Protein AF-A0A7W0P4G9-F1 (afdb_monomer)

Sequence (68 aa):
MPTYPNVAIADWEAFVPEDALQEDGIHPDDGFERLESELVLPLLAEWRATLTNGGATSCGREVVREAA

Foldseek 3Di:
DDDDPPDDDLPCVVQDDQVQADPVSPHGDPPNNCSVVVSVVVVVVVVVCCVPPNDDPDDPDDPPDPDD

Secondary structure (DSSP, 8-state):
-PPPTT-----HHHHS-GGGB-TTSSSBPTT-TTHHHHHHHHHHHHHHHIIIIIS-SS------PPP-

pLDDT: mean 83.25, std 15.8, range [43.66, 97.56]

Solvent-accessible surface area (backbone atoms only — not comparable to full-atom values): 4688 Å² total; per-residue (Å²): 130,92,83,61,99,89,67,84,83,78,59,57,81,83,65,56,57,76,89,45,31,36,98,84,70,73,49,60,25,94,94,36,79,52,55,66,54,67,59,45,49,60,59,54,49,51,52,52,46,26,77,73,78,69,49,82,91,64,79,95,64,85,80,81,70,82,82,131

Structure (mmCIF, N/CA/C/O backbone):
data_AF-A0A7W0P4G9-F1
#
_entry.id   AF-A0A7W0P4G9-F1
#
loop_
_atom_site.group_PDB
_atom_site.id
_atom_site.type_symbol
_atom_site.label_atom_id
_atom_site.label_alt_id
_atom_site.label_comp_id
_atom_site.label_asym_id
_atom_site.label_entity_id
_atom_site.label_seq_id
_atom_site.pdbx_PDB_ins_code
_atom_site.Cartn_x
_atom_site.Cartn_y
_atom_site.Cartn_z
_atom_site.occupancy
_atom_site.B_iso_or_equiv
_atom_site.auth_seq_id
_atom_site.auth_comp_id
_atom_site.auth_asym_id
_atom_site.auth_atom_id
_atom_site.pdbx_PDB_model_num
ATOM 1 N N . MET A 1 1 ? -12.018 -4.990 -17.435 1.00 60.03 1 MET A N 1
ATOM 2 C CA . MET A 1 1 ? -11.396 -3.670 -17.198 1.00 60.03 1 MET A CA 1
ATOM 3 C C . MET A 1 1 ? -10.173 -3.544 -18.088 1.00 60.03 1 MET A C 1
ATOM 5 O O . MET A 1 1 ? -9.529 -4.566 -18.306 1.00 60.03 1 MET A O 1
ATOM 9 N N . PRO A 1 2 ? -9.870 -2.359 -18.636 1.00 56.16 2 PRO A N 1
ATOM 10 C CA . PRO A 1 2 ? -8.604 -2.150 -19.328 1.00 56.16 2 PRO A CA 1
ATOM 11 C C . PRO A 1 2 ? -7.437 -2.420 -18.369 1.00 56.16 2 PRO A C 1
ATOM 13 O O . PRO A 1 2 ? -7.451 -1.970 -17.226 1.00 56.16 2 PRO A O 1
ATOM 16 N N . THR A 1 3 ? -6.448 -3.175 -18.836 1.00 66.38 3 THR A N 1
ATOM 17 C CA . THR A 1 3 ? -5.205 -3.467 -18.114 1.00 66.38 3 THR A CA 1
ATOM 18 C C . THR A 1 3 ? -4.093 -2.601 -18.686 1.00 66.38 3 THR A C 1
ATOM 20 O O . THR A 1 3 ? -3.790 -2.688 -19.878 1.00 66.38 3 THR A O 1
ATOM 23 N N . TYR A 1 4 ? -3.489 -1.767 -17.847 1.00 77.81 4 TYR A N 1
ATOM 24 C CA . TYR A 1 4 ? -2.359 -0.927 -18.226 1.00 77.81 4 TYR A CA 1
ATOM 25 C C . TYR A 1 4 ? -1.057 -1.599 -17.773 1.00 77.81 4 TYR A C 1
ATOM 27 O O . TYR A 1 4 ? -0.982 -2.045 -16.631 1.00 77.81 4 TYR A O 1
ATOM 35 N N . PRO A 1 5 ? -0.026 -1.676 -18.631 1.00 72.62 5 PRO A N 1
ATOM 36 C CA . PRO A 1 5 ? 1.158 -2.500 -18.374 1.00 72.62 5 PRO A CA 1
ATOM 37 C C . PRO A 1 5 ? 2.050 -2.002 -17.226 1.00 72.62 5 PRO A C 1
ATOM 39 O O . PRO A 1 5 ? 2.848 -2.775 -16.717 1.00 72.62 5 PRO A O 1
ATOM 42 N N . ASN A 1 6 ? 1.908 -0.741 -16.809 1.00 78.50 6 ASN A N 1
ATOM 43 C CA . ASN A 1 6 ? 2.726 -0.111 -15.765 1.00 78.50 6 ASN A CA 1
ATOM 44 C C . ASN A 1 6 ? 1.849 0.442 -14.633 1.00 78.50 6 ASN A C 1
ATOM 46 O O . ASN A 1 6 ? 2.046 1.566 -14.175 1.00 78.50 6 ASN A O 1
ATOM 50 N N . VAL A 1 7 ? 0.816 -0.305 -14.254 1.00 86.75 7 VAL A N 1
ATOM 51 C CA . VAL A 1 7 ? -0.102 0.073 -13.178 1.00 86.75 7 VAL A CA 1
ATOM 52 C C . VAL A 1 7 ? -0.130 -1.043 -12.147 1.00 86.75 7 VAL A C 1
ATOM 54 O O . VAL A 1 7 ? -0.265 -2.212 -12.494 1.00 86.75 7 VAL A O 1
ATOM 57 N N . ALA A 1 8 ? -0.031 -0.652 -10.882 1.00 89.81 8 ALA A N 1
ATOM 58 C CA . ALA A 1 8 ? -0.311 -1.493 -9.731 1.00 89.81 8 ALA A CA 1
ATOM 59 C C . ALA A 1 8 ? -1.444 -0.844 -8.930 1.00 89.81 8 ALA A C 1
ATOM 61 O O . ALA A 1 8 ? -1.587 0.381 -8.941 1.00 89.81 8 ALA A O 1
ATOM 62 N N . ILE A 1 9 ? -2.253 -1.664 -8.264 1.00 91.88 9 ILE A N 1
ATOM 63 C CA . ILE A 1 9 ? -3.348 -1.203 -7.410 1.00 91.88 9 ILE A CA 1
ATOM 64 C C . ILE A 1 9 ? -2.941 -1.466 -5.962 1.00 91.88 9 ILE A C 1
ATOM 66 O O . ILE A 1 9 ? -2.700 -2.610 -5.587 1.00 91.88 9 ILE A O 1
ATOM 70 N N . ALA A 1 10 ? -2.864 -0.398 -5.173 1.00 95.25 10 ALA A N 1
ATOM 71 C CA . ALA A 1 10 ? -2.840 -0.464 -3.719 1.00 95.25 10 ALA A CA 1
ATOM 72 C C . ALA A 1 10 ? -4.297 -0.459 -3.239 1.00 95.25 10 ALA A C 1
ATOM 74 O O . ALA A 1 10 ? -4.924 0.598 -3.172 1.00 95.25 10 ALA A O 1
ATOM 75 N N . ASP A 1 11 ? -4.859 -1.642 -3.005 1.00 95.56 11 ASP A N 1
ATOM 76 C CA . ASP A 1 11 ? -6.263 -1.789 -2.620 1.00 95.56 11 ASP A CA 1
ATOM 77 C C . ASP A 1 11 ? -6.426 -1.547 -1.114 1.00 95.56 11 ASP A C 1
ATOM 79 O O . ASP A 1 11 ? -6.239 -2.452 -0.303 1.00 95.56 11 ASP A O 1
ATOM 83 N N . TRP A 1 12 ? -6.704 -0.292 -0.749 1.00 95.00 12 TRP A N 1
ATOM 84 C CA . TRP A 1 12 ? -6.880 0.121 0.645 1.00 95.00 12 TRP A CA 1
ATOM 85 C C . TRP A 1 12 ? -8.052 -0.597 1.308 1.00 95.00 12 TRP A C 1
ATOM 87 O O . TRP A 1 12 ? -7.893 -1.119 2.404 1.00 95.00 12 TRP A O 1
ATOM 97 N N . GLU A 1 13 ? -9.196 -0.665 0.625 1.00 92.56 13 GLU A N 1
ATOM 98 C CA . GLU A 1 13 ? -10.431 -1.260 1.145 1.00 92.56 13 GLU A CA 1
ATOM 99 C C . GLU A 1 13 ? -10.254 -2.751 1.446 1.00 92.56 13 GLU A C 1
ATOM 101 O O . GLU A 1 13 ? -10.712 -3.232 2.477 1.00 92.56 13 GLU A O 1
ATOM 106 N N . ALA A 1 14 ? -9.536 -3.482 0.589 1.00 94.75 14 ALA A N 1
ATOM 107 C CA . ALA A 1 14 ? -9.236 -4.889 0.840 1.00 94.75 14 ALA A CA 1
ATOM 108 C C . ALA A 1 14 ? -8.143 -5.111 1.905 1.00 94.75 14 ALA A C 1
ATOM 110 O O . ALA A 1 14 ? -8.071 -6.195 2.487 1.00 94.75 14 ALA A O 1
ATOM 111 N N . PHE A 1 15 ? -7.255 -4.135 2.113 1.00 96.06 15 PHE A N 1
ATOM 112 C CA . PHE A 1 15 ? -6.100 -4.255 3.005 1.00 96.06 15 PHE A CA 1
ATOM 113 C C . PHE A 1 15 ? -6.411 -3.859 4.451 1.00 96.06 15 PHE A C 1
ATOM 115 O O . PHE A 1 15 ? -5.920 -4.509 5.374 1.00 96.06 15 PHE A O 1
ATOM 122 N N . VAL A 1 16 ? -7.181 -2.787 4.652 1.00 96.19 16 VAL A N 1
ATOM 123 C CA . VAL A 1 16 ? -7.399 -2.192 5.972 1.00 96.19 16 VAL A CA 1
ATOM 124 C C . VAL A 1 16 ? -8.479 -2.948 6.758 1.00 96.19 16 VAL A C 1
ATOM 126 O O . VAL A 1 16 ? -9.594 -3.118 6.266 1.00 96.19 16 VAL A O 1
ATOM 129 N N . PRO A 1 17 ? -8.196 -3.406 7.988 1.00 95.06 17 PRO A N 1
ATOM 130 C CA . PRO A 1 17 ? -9.236 -3.885 8.893 1.00 95.06 17 PRO A CA 1
ATOM 131 C C . PRO A 1 17 ? -10.149 -2.735 9.344 1.00 95.06 17 PRO A C 1
ATOM 133 O O . PRO A 1 17 ? -9.660 -1.652 9.658 1.00 95.06 17 PRO A O 1
ATOM 136 N N . GLU A 1 18 ? -11.463 -2.962 9.432 1.00 93.62 18 GLU A N 1
ATOM 137 C CA . GLU A 1 18 ? -12.410 -1.936 9.912 1.00 93.62 18 GLU A CA 1
ATOM 138 C C . GLU A 1 18 ? -12.100 -1.474 11.347 1.00 93.62 18 GLU A C 1
ATOM 140 O O . GLU A 1 18 ? -12.300 -0.309 11.674 1.00 93.62 18 GLU A O 1
ATOM 145 N N . ASP A 1 19 ? -11.573 -2.365 12.194 1.00 95.25 19 ASP A N 1
ATOM 146 C CA . ASP A 1 19 ? -11.182 -2.069 13.578 1.00 95.25 19 ASP A CA 1
ATOM 147 C C . ASP A 1 19 ? -9.837 -1.336 13.702 1.00 95.25 19 ASP A C 1
ATOM 149 O O . ASP A 1 19 ? -9.432 -0.988 14.808 1.00 95.25 19 ASP A O 1
ATOM 153 N N . ALA A 1 20 ? -9.159 -1.081 12.580 1.00 96.81 20 ALA A N 1
ATOM 154 C CA . ALA A 1 20 ? -7.949 -0.268 12.511 1.00 96.81 20 ALA A CA 1
ATOM 155 C C . ALA A 1 20 ? -8.222 1.183 12.067 1.00 96.81 20 ALA A C 1
ATOM 157 O O . ALA A 1 20 ? -7.279 1.946 11.834 1.00 96.81 20 ALA A O 1
ATOM 158 N N . LEU A 1 21 ? -9.496 1.558 11.913 1.00 96.81 21 LEU A N 1
ATOM 159 C CA . LEU A 1 21 ? -9.944 2.892 11.522 1.00 96.81 21 LEU A CA 1
ATOM 160 C C . LEU A 1 21 ? -10.647 3.601 12.686 1.00 96.81 21 LEU A C 1
ATOM 162 O O . LEU A 1 21 ? -11.275 2.978 13.539 1.00 96.81 21 LEU A O 1
ATOM 166 N N . GLN A 1 22 ? -10.577 4.929 12.683 1.00 96.25 22 GLN A N 1
ATOM 167 C CA . GLN A 1 22 ? -11.344 5.782 13.586 1.00 96.25 22 GLN A CA 1
ATOM 168 C C . GLN A 1 22 ? -12.850 5.664 13.303 1.00 96.25 22 GLN A C 1
ATOM 170 O O . GLN A 1 22 ? -13.276 5.109 12.291 1.00 96.25 22 GLN A O 1
ATOM 175 N N . GLU A 1 23 ? -13.677 6.253 14.173 1.00 95.94 23 GLU A N 1
ATOM 176 C CA . GLU A 1 23 ? -15.147 6.222 14.062 1.00 95.94 23 GLU A CA 1
ATOM 177 C C . GLU A 1 23 ? -15.676 6.736 12.706 1.00 95.94 23 GLU A C 1
ATOM 179 O O . GLU A 1 23 ? -16.771 6.367 12.283 1.00 95.94 23 GLU A O 1
ATOM 184 N N . ASP A 1 24 ? -14.902 7.562 11.997 1.00 94.88 24 ASP A N 1
ATOM 185 C CA . ASP A 1 24 ? -15.269 8.054 10.670 1.00 94.88 24 ASP A CA 1
ATOM 186 C C . ASP A 1 24 ? -15.062 7.045 9.528 1.00 94.88 24 ASP A C 1
ATOM 188 O O . ASP A 1 24 ? -15.528 7.293 8.415 1.00 94.88 24 ASP A O 1
ATOM 192 N N . GLY A 1 25 ? -14.394 5.918 9.792 1.00 92.62 25 GLY A N 1
ATOM 193 C CA . GLY A 1 25 ? -14.103 4.873 8.814 1.00 92.62 25 GLY A CA 1
ATOM 194 C C . GLY A 1 25 ? -13.111 5.288 7.722 1.00 92.62 25 GLY A C 1
ATOM 195 O O . GLY A 1 25 ? -13.050 4.637 6.680 1.00 92.62 25 GLY A O 1
ATOM 196 N N . ILE A 1 26 ? -12.368 6.382 7.911 1.00 91.88 26 ILE A N 1
ATOM 197 C CA . ILE A 1 26 ? -11.448 6.942 6.911 1.00 91.88 26 ILE A CA 1
ATOM 198 C C . ILE A 1 26 ? -10.026 6.997 7.460 1.00 91.88 26 ILE A C 1
ATOM 200 O O . ILE A 1 26 ? -9.089 6.566 6.786 1.00 91.88 26 ILE A O 1
ATOM 204 N N . HIS A 1 27 ? -9.849 7.552 8.658 1.00 95.25 27 HIS A N 1
ATOM 205 C CA . HIS A 1 27 ? -8.520 7.745 9.228 1.00 95.25 27 HIS A 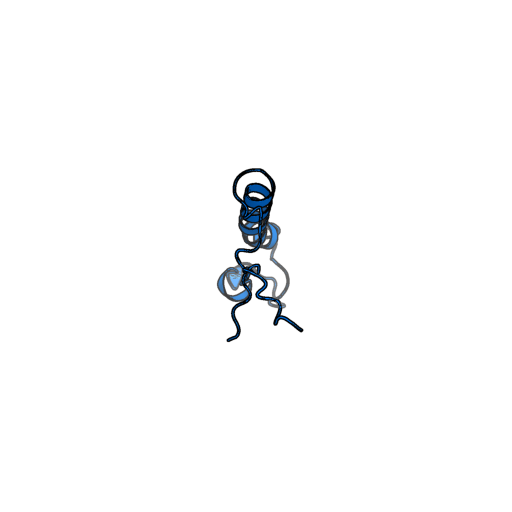CA 1
ATOM 206 C C . HIS A 1 27 ? -8.061 6.493 9.979 1.00 95.25 27 HIS A C 1
ATOM 208 O O . HIS A 1 27 ? -8.867 5.905 10.696 1.00 95.25 27 HIS A O 1
ATOM 214 N N . PRO A 1 28 ? -6.778 6.097 9.877 1.00 96.31 28 PRO A N 1
ATOM 215 C CA . PRO A 1 28 ? -6.220 5.074 10.753 1.00 96.31 28 PRO A CA 1
ATOM 216 C C . PRO A 1 28 ? -6.354 5.467 12.227 1.00 96.31 28 PRO A C 1
ATOM 218 O O . PRO A 1 28 ? -6.182 6.639 12.581 1.00 96.31 28 PRO A O 1
ATOM 221 N N . ASP A 1 29 ? -6.657 4.484 13.068 1.00 97.56 29 ASP A N 1
ATOM 222 C CA . ASP A 1 29 ? -6.704 4.653 14.520 1.00 97.56 29 ASP A CA 1
ATOM 223 C C . ASP A 1 29 ? -5.286 4.688 15.130 1.00 97.56 29 ASP A C 1
ATOM 225 O O . ASP A 1 29 ? -4.286 4.372 14.469 1.00 97.56 29 ASP A O 1
ATOM 229 N N . ASP A 1 30 ? -5.191 5.086 16.397 1.00 96.00 30 ASP A N 1
ATOM 230 C CA . ASP A 1 30 ? -3.928 5.173 17.133 1.00 96.00 30 ASP 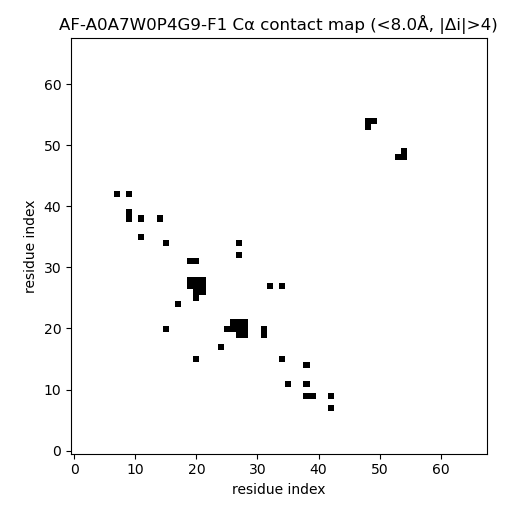A CA 1
ATOM 231 C C . ASP A 1 30 ? -3.199 3.813 17.141 1.00 96.00 30 ASP A C 1
ATOM 233 O O . ASP A 1 30 ? -3.749 2.773 17.511 1.00 96.00 30 ASP A O 1
ATOM 237 N N . GLY A 1 31 ? -1.920 3.811 16.755 1.00 95.94 31 GLY A N 1
ATOM 238 C CA . GLY A 1 31 ? -1.106 2.599 16.603 1.00 95.94 31 GLY A CA 1
ATOM 239 C C . GLY A 1 31 ? -1.181 1.932 15.224 1.00 95.94 31 GLY A C 1
ATOM 240 O O . GLY A 1 31 ? -0.399 1.012 14.960 1.00 95.94 31 GLY A O 1
ATOM 241 N N . PHE A 1 32 ? -2.056 2.407 14.332 1.00 96.50 32 PHE A N 1
ATOM 242 C CA . PHE A 1 32 ? -2.205 1.928 12.954 1.00 96.50 32 PHE A CA 1
ATOM 243 C C . PHE A 1 32 ? -1.732 2.943 11.902 1.00 96.50 32 PHE A C 1
ATOM 245 O O . PHE A 1 32 ? -1.971 2.780 10.704 1.00 96.50 32 PHE A O 1
ATOM 252 N N . GLU A 1 33 ? -0.976 3.967 12.302 1.00 94.69 33 GLU A N 1
ATOM 253 C CA . GLU A 1 33 ? -0.552 5.073 11.430 1.00 94.69 33 GLU A CA 1
ATOM 254 C C . GLU A 1 33 ? 0.327 4.613 10.254 1.00 94.69 33 GLU A C 1
ATOM 256 O O . GLU A 1 33 ? 0.541 5.353 9.295 1.00 94.69 33 GLU A O 1
ATOM 261 N N . ARG A 1 34 ? 0.8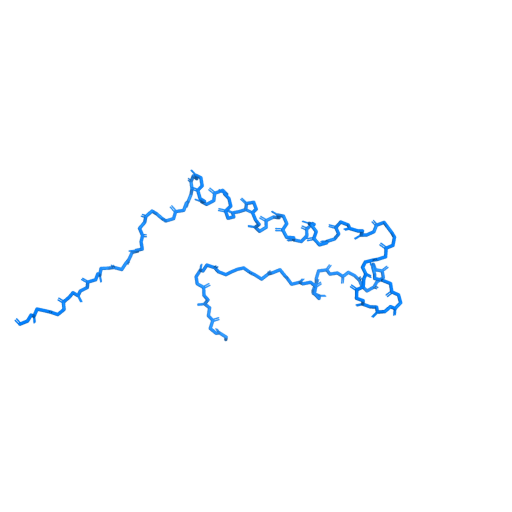66 3.391 10.323 1.00 96.38 34 ARG A N 1
ATOM 262 C CA . ARG A 1 34 ? 1.756 2.817 9.308 1.00 96.38 34 ARG A CA 1
ATOM 263 C C . ARG A 1 34 ? 1.057 2.029 8.212 1.00 96.38 34 ARG A C 1
ATOM 265 O O . ARG A 1 34 ? 1.732 1.696 7.241 1.00 96.38 34 ARG A O 1
ATOM 272 N N . LEU A 1 35 ? -0.244 1.760 8.319 1.00 95.69 35 LEU A N 1
ATOM 273 C CA . LEU A 1 35 ? -0.954 0.898 7.368 1.00 95.69 35 LEU A CA 1
ATOM 274 C C . LEU A 1 35 ? -0.808 1.362 5.910 1.00 95.69 35 LEU A C 1
ATOM 276 O O . LEU A 1 35 ? -0.566 0.548 5.023 1.00 95.69 35 LEU A O 1
ATOM 280 N N . GLU A 1 36 ? -0.867 2.671 5.655 1.00 94.50 36 GLU A N 1
ATOM 281 C CA . GLU A 1 36 ? -0.677 3.225 4.305 1.00 94.50 36 GLU A CA 1
ATOM 282 C C . GLU A 1 36 ? 0.721 2.921 3.758 1.00 94.50 36 GLU A C 1
ATOM 284 O O . GLU A 1 36 ? 0.877 2.421 2.642 1.00 94.50 36 GLU A O 1
ATOM 289 N N . SER A 1 37 ? 1.746 3.127 4.579 1.00 95.94 37 SER A N 1
ATOM 290 C CA . SER A 1 37 ? 3.122 2.840 4.195 1.00 95.94 37 SER A CA 1
ATOM 291 C C . SER A 1 37 ? 3.369 1.337 4.030 1.00 95.94 37 SER A C 1
ATOM 293 O O . SER A 1 37 ? 4.078 0.936 3.109 1.00 95.94 37 SER A O 1
ATOM 295 N N . GLU A 1 38 ? 2.778 0.490 4.871 1.00 96.50 38 GLU A N 1
ATOM 296 C CA . GLU A 1 38 ? 2.865 -0.972 4.752 1.00 96.50 38 GLU A CA 1
ATOM 297 C C . GLU A 1 38 ? 2.247 -1.487 3.447 1.00 96.50 38 GLU A C 1
ATOM 299 O O . GLU A 1 38 ? 2.813 -2.385 2.819 1.00 96.50 38 GLU A O 1
ATOM 304 N N . LEU A 1 39 ? 1.152 -0.871 2.996 1.00 96.81 39 LEU A N 1
ATOM 305 C CA . LEU A 1 39 ? 0.513 -1.181 1.720 1.00 96.81 39 LEU A CA 1
ATOM 306 C C . LEU A 1 39 ? 1.339 -0.696 0.515 1.00 96.81 39 LEU A C 1
ATOM 308 O O . LEU A 1 39 ? 1.508 -1.423 -0.466 1.00 96.81 39 LEU A O 1
ATOM 312 N N . VAL A 1 40 ? 1.853 0.536 0.560 1.00 96.12 40 VAL A N 1
ATOM 313 C CA . VAL A 1 40 ? 2.440 1.200 -0.619 1.00 96.12 40 VAL A CA 1
ATOM 314 C C . VAL A 1 40 ? 3.930 0.885 -0.805 1.00 96.12 40 VAL A C 1
ATOM 316 O O . VAL A 1 40 ? 4.402 0.757 -1.941 1.00 96.12 40 VAL A O 1
ATOM 319 N N . LEU A 1 41 ? 4.702 0.733 0.278 1.00 97.12 41 LEU A N 1
ATOM 320 C CA . LEU A 1 41 ? 6.156 0.540 0.198 1.00 97.12 41 LEU A CA 1
ATOM 321 C C . LEU A 1 41 ? 6.588 -0.689 -0.620 1.00 97.12 41 LEU A C 1
ATOM 323 O O . LEU A 1 41 ? 7.551 -0.550 -1.383 1.00 97.12 41 LEU A O 1
ATOM 327 N N . PRO A 1 42 ? 5.928 -1.862 -0.534 1.00 95.00 42 PRO A N 1
ATOM 328 C CA . PRO A 1 42 ? 6.285 -3.015 -1.360 1.00 95.00 42 PRO A CA 1
ATOM 329 C C . PRO A 1 42 ? 6.175 -2.728 -2.864 1.00 95.00 42 PRO A C 1
ATOM 331 O O . PRO A 1 42 ? 7.092 -3.057 -3.618 1.00 95.00 42 PRO A O 1
ATOM 334 N N . LEU A 1 43 ? 5.111 -2.037 -3.290 1.00 93.19 43 LEU A N 1
ATOM 335 C CA . LEU A 1 43 ? 4.885 -1.676 -4.695 1.00 93.19 43 LEU A CA 1
ATOM 336 C C . LEU A 1 43 ? 5.970 -0.716 -5.203 1.00 93.19 43 LEU A C 1
ATOM 338 O O . LEU A 1 43 ? 6.567 -0.921 -6.262 1.00 93.19 43 LEU A O 1
ATOM 342 N N . LEU A 1 44 ? 6.287 0.313 -4.412 1.00 93.12 44 LEU A N 1
ATOM 343 C CA . LEU A 1 44 ? 7.343 1.269 -4.750 1.00 93.12 44 LEU A CA 1
ATOM 344 C C . LEU A 1 44 ? 8.728 0.609 -4.789 1.00 93.12 44 LEU A C 1
ATOM 346 O O . LEU A 1 44 ? 9.565 0.965 -5.625 1.00 93.12 44 LEU A O 1
ATOM 350 N N . ALA A 1 45 ? 8.989 -0.351 -3.898 1.00 92.56 45 ALA A N 1
ATOM 351 C CA . ALA A 1 45 ? 10.245 -1.089 -3.871 1.00 92.56 45 ALA A CA 1
ATOM 352 C C . ALA A 1 45 ? 10.438 -1.930 -5.141 1.00 92.56 45 ALA A C 1
ATOM 354 O O . ALA A 1 45 ? 11.535 -1.915 -5.706 1.00 92.56 45 ALA A O 1
ATOM 355 N N . GLU A 1 46 ? 9.388 -2.602 -5.619 1.00 87.88 46 GLU A N 1
ATOM 356 C CA . GLU A 1 46 ? 9.406 -3.368 -6.869 1.00 87.88 46 GLU A CA 1
ATOM 357 C C . GLU A 1 46 ? 9.686 -2.467 -8.080 1.00 87.88 46 GLU A C 1
ATOM 359 O O . GLU A 1 46 ? 10.549 -2.767 -8.912 1.00 87.88 46 GLU A O 1
ATOM 364 N N . TRP A 1 47 ? 9.033 -1.306 -8.153 1.00 88.69 47 TRP A N 1
ATOM 365 C CA . TRP A 1 47 ? 9.266 -0.343 -9.231 1.00 88.69 47 TRP A CA 1
ATOM 366 C C . TRP A 1 47 ? 10.691 0.207 -9.205 1.00 88.69 47 TRP A C 1
ATOM 368 O O . TRP A 1 47 ? 11.360 0.283 -10.238 1.00 88.69 47 TRP A O 1
ATOM 378 N N . ARG A 1 48 ? 11.210 0.526 -8.017 1.00 89.88 48 ARG A N 1
ATOM 379 C CA . ARG A 1 48 ? 12.603 0.955 -7.858 1.00 89.88 48 ARG A CA 1
ATOM 380 C C . ARG A 1 48 ? 13.591 -0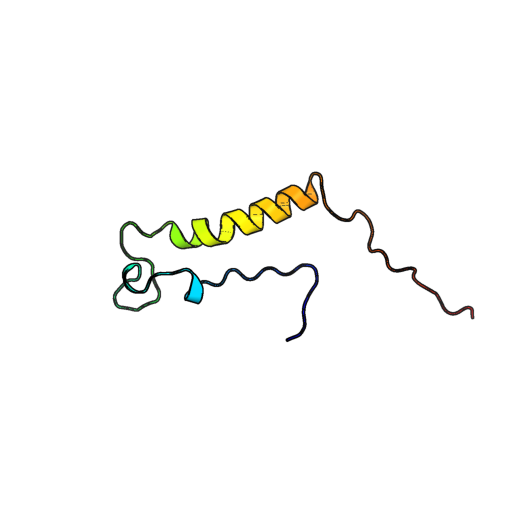.146 -8.263 1.00 89.88 48 ARG A C 1
ATOM 382 O O . ARG A 1 48 ? 14.600 0.148 -8.905 1.00 89.88 48 ARG A O 1
ATOM 389 N N . ALA A 1 49 ? 13.320 -1.404 -7.917 1.00 87.12 49 ALA A N 1
ATOM 390 C CA . ALA A 1 49 ? 14.150 -2.539 -8.325 1.00 87.12 49 ALA A CA 1
ATOM 391 C C . ALA A 1 49 ? 14.144 -2.717 -9.854 1.00 87.12 49 ALA A C 1
ATOM 393 O O . ALA A 1 49 ? 15.196 -2.895 -10.471 1.00 87.12 49 ALA A O 1
ATOM 394 N N . THR A 1 50 ? 12.974 -2.560 -10.472 1.00 84.12 50 THR A N 1
ATOM 395 C CA . THR A 1 50 ? 12.791 -2.583 -11.928 1.00 84.12 50 THR A CA 1
ATOM 396 C C . THR A 1 50 ? 13.640 -1.503 -12.607 1.00 84.12 50 THR A C 1
ATOM 398 O O . THR A 1 50 ? 14.397 -1.806 -13.524 1.00 84.12 50 THR A O 1
ATOM 401 N N . LEU A 1 51 ? 13.618 -0.261 -12.114 1.00 82.00 51 LEU A N 1
ATOM 402 C CA . LEU A 1 51 ? 14.418 0.837 -12.679 1.00 82.00 51 LEU A CA 1
ATOM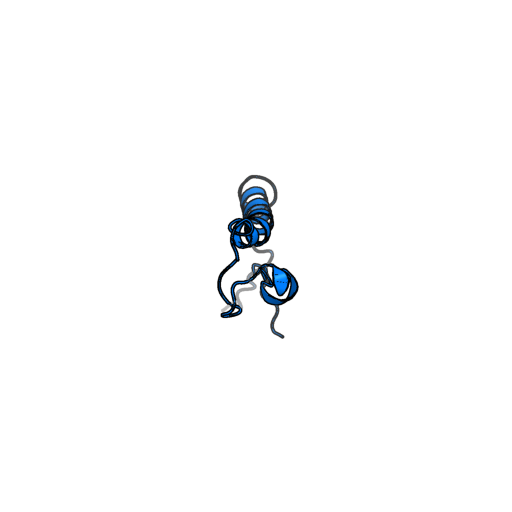 403 C C . LEU A 1 51 ? 15.933 0.639 -12.551 1.00 82.00 51 LEU A C 1
ATOM 405 O O . LEU A 1 51 ? 16.689 1.162 -13.366 1.00 82.00 51 LEU A O 1
ATOM 409 N N . THR A 1 52 ? 16.380 -0.073 -11.518 1.00 79.94 52 THR A N 1
ATOM 410 C CA . THR A 1 52 ? 17.811 -0.210 -11.222 1.00 79.94 52 THR A CA 1
ATOM 411 C C . THR A 1 52 ? 18.447 -1.429 -11.879 1.00 79.94 52 THR A C 1
ATOM 413 O O . THR A 1 52 ? 19.582 -1.309 -12.325 1.00 79.94 52 THR A O 1
ATOM 416 N N . ASN A 1 53 ? 17.757 -2.576 -11.960 1.00 66.25 53 ASN A N 1
ATOM 417 C CA . ASN A 1 53 ? 18.392 -3.847 -12.348 1.00 66.25 53 ASN A CA 1
ATOM 418 C C . ASN A 1 53 ? 17.500 -4.859 -13.109 1.00 66.25 53 ASN A C 1
ATOM 420 O O . ASN A 1 53 ? 17.982 -5.952 -13.401 1.00 66.25 53 ASN A O 1
ATOM 424 N N . GLY A 1 54 ? 16.226 -4.568 -13.413 1.00 65.25 54 GLY A N 1
ATOM 425 C CA . GLY A 1 54 ? 15.293 -5.602 -13.918 1.00 65.25 54 GLY A CA 1
ATOM 426 C C . GLY A 1 54 ? 14.231 -5.159 -14.927 1.00 65.25 54 GLY A C 1
ATOM 427 O O . GLY A 1 54 ? 13.424 -5.975 -15.361 1.00 65.25 54 GLY A O 1
ATOM 428 N N . GLY A 1 55 ? 14.202 -3.881 -15.294 1.00 67.56 55 GLY A N 1
ATOM 429 C CA . GLY A 1 55 ? 13.193 -3.313 -16.179 1.00 67.56 55 GLY A CA 1
ATOM 430 C C . GLY A 1 55 ? 13.483 -3.529 -17.654 1.00 67.56 55 GLY A C 1
ATOM 431 O O . GLY A 1 55 ? 14.635 -3.613 -18.083 1.00 67.56 55 GLY A O 1
ATOM 432 N N . ALA A 1 56 ? 12.416 -3.570 -18.450 1.00 66.00 56 ALA A N 1
ATOM 433 C CA . ALA A 1 56 ? 12.528 -3.558 -19.899 1.00 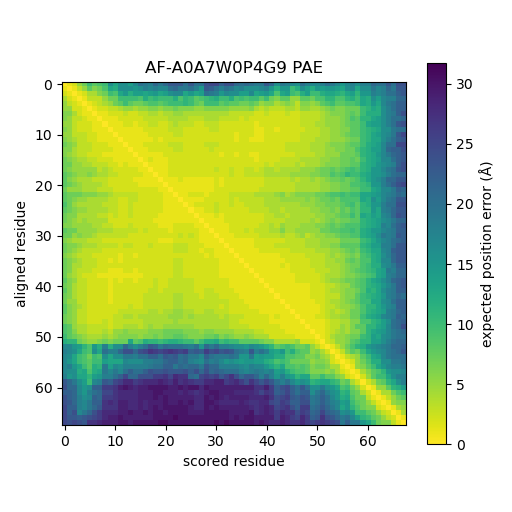66.00 56 ALA A CA 1
ATOM 434 C C . ALA A 1 56 ? 13.267 -2.285 -20.352 1.00 66.00 56 ALA A C 1
ATOM 436 O O . ALA A 1 56 ? 12.797 -1.169 -20.144 1.00 66.00 56 ALA A O 1
ATOM 437 N N . THR A 1 57 ? 14.425 -2.451 -20.990 1.00 64.38 57 THR A N 1
ATOM 438 C CA . THR A 1 57 ? 15.234 -1.344 -21.536 1.00 64.38 57 THR A CA 1
ATOM 439 C C . THR A 1 57 ? 14.756 -0.881 -22.911 1.00 64.38 57 THR A C 1
ATOM 441 O O . THR A 1 57 ? 15.247 0.109 -23.449 1.00 64.38 57 THR A O 1
ATOM 444 N N . SER A 1 58 ? 13.792 -1.592 -23.497 1.00 65.62 58 SER A N 1
ATOM 445 C CA . SER A 1 58 ? 13.132 -1.218 -24.740 1.00 65.62 58 SER A CA 1
ATOM 446 C C . SER A 1 58 ? 11.675 -1.670 -24.715 1.00 65.62 58 SER A C 1
ATOM 448 O O . SER A 1 58 ? 11.335 -2.714 -24.156 1.00 65.62 58 SER A O 1
ATOM 450 N N . CYS A 1 59 ? 10.797 -0.887 -25.336 1.00 66.56 59 CYS A N 1
ATOM 451 C CA . CYS A 1 59 ? 9.446 -1.337 -25.637 1.00 66.56 59 CYS A CA 1
ATOM 452 C C . CYS A 1 59 ? 9.538 -2.293 -26.833 1.00 66.56 59 CYS A C 1
ATOM 454 O O . CYS A 1 59 ? 9.904 -1.861 -27.923 1.00 66.56 59 CYS A O 1
ATOM 456 N N . GLY A 1 60 ? 9.212 -3.575 -26.648 1.00 56.69 60 GLY A N 1
ATOM 457 C CA . GLY A 1 60 ? 9.263 -4.616 -27.685 1.00 56.69 60 GLY A CA 1
ATOM 458 C C . GLY A 1 60 ? 8.195 -4.486 -28.778 1.00 56.69 60 GLY A C 1
ATOM 459 O O . GLY A 1 60 ? 7.531 -5.463 -29.110 1.00 56.69 60 GLY A O 1
ATOM 460 N N . ARG A 1 61 ? 7.989 -3.286 -29.325 1.00 55.28 61 ARG A N 1
ATOM 461 C CA . ARG A 1 61 ? 7.142 -3.068 -30.496 1.00 55.28 61 ARG A CA 1
ATOM 462 C C . ARG A 1 61 ? 8.035 -2.698 -31.668 1.00 55.28 61 ARG A C 1
ATOM 464 O O . ARG A 1 61 ? 8.586 -1.601 -31.712 1.00 55.28 61 ARG A O 1
ATOM 471 N N . 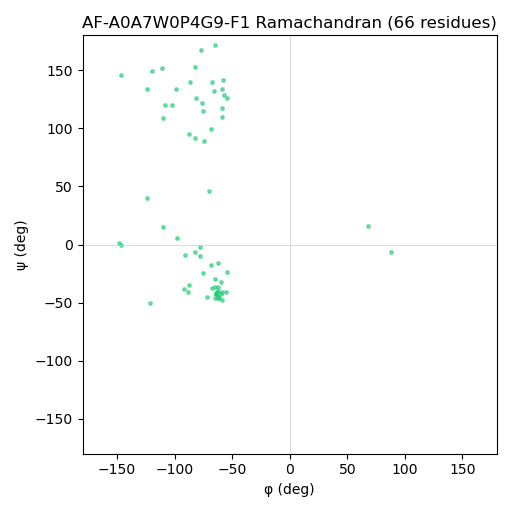GLU A 1 62 ? 8.158 -3.614 -32.620 1.00 53.91 62 GLU A N 1
ATOM 472 C CA . GLU A 1 62 ? 8.629 -3.278 -33.957 1.00 53.91 62 GLU A CA 1
ATOM 473 C C . GLU A 1 62 ? 7.667 -2.222 -34.519 1.00 53.91 62 GLU A C 1
ATOM 475 O O . GLU A 1 62 ? 6.481 -2.480 -34.737 1.00 53.91 62 GLU A O 1
ATOM 480 N N . VAL A 1 63 ? 8.146 -0.985 -34.651 1.00 56.72 63 VAL A N 1
ATOM 481 C CA . VAL A 1 63 ? 7.393 0.073 -35.323 1.00 56.72 63 VAL A CA 1
ATOM 482 C C . VAL A 1 63 ? 7.465 -0.238 -36.811 1.00 56.72 63 VAL A C 1
ATOM 484 O O . VAL A 1 63 ? 8.386 0.204 -37.495 1.00 56.72 63 VAL A O 1
ATOM 487 N N . VAL A 1 64 ? 6.513 -1.022 -37.314 1.00 58.88 64 VAL A N 1
ATOM 488 C CA . VAL A 1 64 ? 6.332 -1.184 -38.757 1.00 58.88 64 VAL A CA 1
ATOM 489 C C . VAL A 1 64 ? 5.837 0.163 -39.280 1.00 58.88 64 VAL A C 1
ATOM 491 O O . VAL A 1 64 ? 4.679 0.530 -39.093 1.00 58.88 64 VAL A O 1
ATOM 494 N N . ARG A 1 65 ? 6.740 0.962 -39.852 1.00 53.03 65 ARG A N 1
ATOM 495 C CA . ARG A 1 65 ? 6.347 2.144 -40.622 1.00 53.03 65 ARG A CA 1
ATOM 496 C C . ARG A 1 65 ? 5.845 1.637 -41.970 1.00 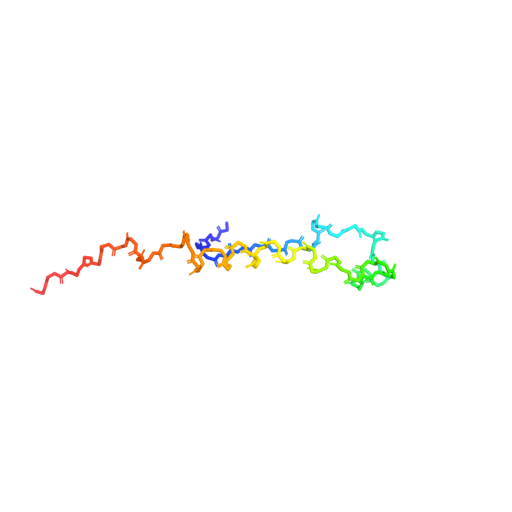53.03 65 ARG A C 1
ATOM 498 O O . ARG A 1 65 ? 6.598 0.955 -42.660 1.00 53.03 65 ARG A O 1
ATOM 505 N N . GLU A 1 66 ? 4.598 1.943 -42.328 1.00 43.66 66 GLU A N 1
ATOM 506 C CA . GLU A 1 66 ? 4.130 1.746 -43.703 1.00 43.66 66 GLU A CA 1
ATOM 507 C C . GLU A 1 66 ? 5.086 2.485 -44.649 1.00 43.66 66 GLU A C 1
ATOM 509 O O . GLU A 1 66 ? 5.396 3.662 -44.444 1.00 43.66 66 GLU A O 1
ATOM 514 N N . ALA A 1 67 ? 5.620 1.758 -45.632 1.00 56.00 67 ALA A N 1
ATOM 515 C CA . ALA A 1 67 ? 6.422 2.348 -46.690 1.00 56.00 67 ALA A CA 1
ATOM 516 C C . ALA A 1 67 ? 5.525 3.271 -47.529 1.00 56.00 67 ALA A C 1
ATOM 518 O O . ALA A 1 67 ? 4.411 2.883 -47.884 1.00 56.00 67 ALA A O 1
ATOM 519 N N . ALA A 1 68 ? 6.017 4.485 -47.780 1.00 55.94 68 ALA A N 1
ATOM 520 C CA . ALA A 1 68 ? 5.364 5.502 -48.602 1.00 5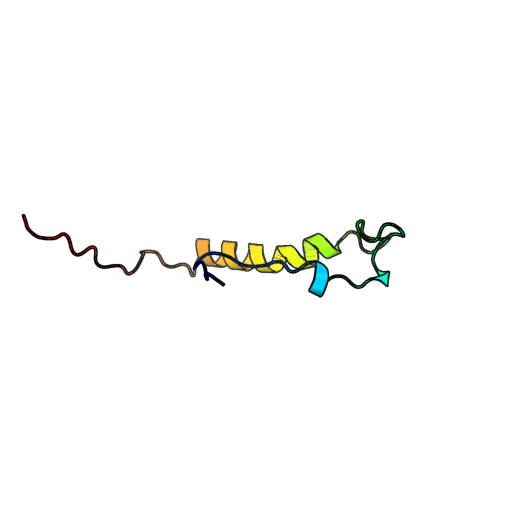5.94 68 ALA A CA 1
ATOM 521 C C . ALA A 1 68 ? 5.288 5.102 -50.081 1.00 55.94 68 ALA A C 1
ATOM 523 O O . ALA A 1 68 ? 6.214 4.396 -50.548 1.00 55.94 68 ALA A O 1
#

Radius of gyration: 19.33 Å; Cα contacts (8 Å, |Δi|>4): 26; chains: 1; bounding box: 34×14×66 Å

Mean predicted aligned error: 8.86 Å